Protein AF-A0A0W8IH86-F1 (afdb_monomer)

Solvent-accessible surface area (backbone atoms only — not comparable to full-atom values): 7912 Å² total; per-residue (Å²): 138,83,67,94,61,58,67,62,56,49,53,54,50,63,63,44,46,65,58,49,52,52,56,50,50,52,50,48,48,56,54,50,50,53,53,50,43,49,74,76,62,38,37,88,52,91,73,59,69,69,58,53,49,54,32,47,53,38,38,53,49,26,50,52,50,55,70,66,52,81,77,80,74,93,62,101,62,61,68,57,76,64,46,48,63,55,40,52,50,41,39,54,42,28,42,47,17,23,54,53,6,45,56,50,13,69,72,33,87,71,37,24,41,47,51,19,49,56,27,37,51,52,20,47,50,40,37,62,70,66,40,35,64,72,55,52,50,57,51,50,71,69,75,107

Structure (mmCIF, N/CA/C/O backbone):
data_AF-A0A0W8IH86-F1
#
_entry.id   AF-A0A0W8IH86-F1
#
loop_
_atom_site.group_PDB
_atom_site.id
_atom_site.type_symbol
_atom_site.label_atom_id
_atom_site.label_alt_id
_atom_site.label_comp_id
_atom_site.label_asym_id
_atom_site.label_entity_id
_atom_site.label_seq_id
_atom_site.pdbx_PDB_ins_code
_atom_site.Cartn_x
_atom_site.Cartn_y
_atom_site.Cartn_z
_atom_site.occupancy
_atom_site.B_iso_or_equiv
_atom_site.auth_seq_id
_atom_site.auth_comp_id
_atom_site.auth_asym_id
_atom_site.auth_atom_id
_atom_site.pdbx_PDB_model_num
ATOM 1 N N . MET A 1 1 ? 7.207 -21.503 -40.343 1.00 43.75 1 MET A N 1
ATOM 2 C CA . MET A 1 1 ? 7.304 -20.027 -40.353 1.00 43.75 1 MET A CA 1
ATOM 3 C C . MET A 1 1 ? 7.486 -19.564 -38.916 1.00 43.75 1 MET A C 1
ATOM 5 O O . MET A 1 1 ? 6.525 -19.562 -38.162 1.00 43.75 1 MET A O 1
ATOM 9 N N . SER A 1 2 ? 8.724 -19.297 -38.500 1.00 42.47 2 SER A N 1
ATOM 10 C CA . SER A 1 2 ? 9.052 -18.778 -37.168 1.00 42.47 2 SER A CA 1
ATOM 11 C C . SER A 1 2 ? 8.918 -17.258 -37.181 1.00 42.47 2 SER A C 1
ATOM 13 O O . SER A 1 2 ? 9.624 -16.592 -37.936 1.00 42.47 2 SER A O 1
ATOM 15 N N . PHE A 1 3 ? 8.000 -16.716 -36.382 1.00 52.31 3 PHE A N 1
ATOM 16 C CA . PHE A 1 3 ? 7.826 -15.274 -36.236 1.00 52.31 3 PHE A CA 1
ATOM 17 C C . PHE A 1 3 ? 9.015 -14.693 -35.449 1.00 52.31 3 PHE A C 1
ATOM 19 O O . PHE A 1 3 ? 9.178 -15.043 -34.279 1.00 52.31 3 PHE A O 1
ATOM 26 N N . PRO A 1 4 ? 9.831 -13.797 -36.033 1.00 53.28 4 PRO A N 1
ATOM 27 C CA . PRO A 1 4 ? 11.050 -13.272 -35.405 1.00 53.28 4 PRO A CA 1
ATOM 28 C C . PRO A 1 4 ? 10.815 -12.337 -34.196 1.00 53.28 4 PRO A C 1
ATOM 30 O O . PRO A 1 4 ? 11.765 -11.750 -33.695 1.00 53.28 4 PRO A O 1
ATOM 33 N N . GLY A 1 5 ? 9.575 -12.203 -33.704 1.00 52.94 5 GLY A N 1
ATOM 34 C CA . GLY A 1 5 ? 9.223 -11.385 -32.533 1.00 52.94 5 GLY A CA 1
ATOM 35 C C . GLY A 1 5 ? 8.916 -12.163 -31.244 1.00 52.94 5 GLY A C 1
ATOM 36 O O . GLY A 1 5 ? 8.883 -11.560 -30.178 1.00 52.94 5 GLY A O 1
ATOM 37 N N . ALA A 1 6 ? 8.712 -13.485 -31.304 1.00 54.41 6 ALA A N 1
ATOM 38 C CA . ALA A 1 6 ? 8.276 -14.260 -30.134 1.00 54.41 6 ALA A CA 1
ATOM 39 C C . ALA A 1 6 ? 9.369 -14.404 -29.054 1.00 54.41 6 ALA A C 1
ATOM 41 O O . ALA A 1 6 ? 9.075 -14.328 -27.865 1.00 54.41 6 ALA A O 1
ATOM 42 N N . SER A 1 7 ? 10.636 -14.535 -29.459 1.00 58.28 7 SER A N 1
ATOM 43 C CA . SER A 1 7 ? 11.756 -14.771 -28.536 1.00 58.28 7 SER A CA 1
ATOM 44 C C . SER A 1 7 ? 12.120 -13.550 -27.686 1.00 58.28 7 SER A C 1
ATOM 46 O O . SER A 1 7 ? 12.466 -13.695 -26.513 1.00 58.28 7 SER A O 1
ATOM 48 N N . ALA A 1 8 ? 12.018 -12.342 -28.250 1.00 58.72 8 ALA A N 1
ATOM 49 C CA . ALA A 1 8 ? 12.320 -11.107 -27.531 1.00 58.72 8 ALA A CA 1
ATOM 50 C C . ALA A 1 8 ? 11.249 -10.801 -26.473 1.00 58.72 8 ALA A C 1
ATOM 52 O O . ALA A 1 8 ? 11.588 -10.444 -25.345 1.00 58.72 8 ALA A O 1
ATOM 53 N N . ASP A 1 9 ? 9.967 -10.985 -26.800 1.00 56.81 9 ASP A N 1
ATOM 54 C CA . ASP A 1 9 ? 8.861 -10.773 -25.860 1.00 56.81 9 ASP A CA 1
ATOM 55 C C . ASP A 1 9 ? 8.864 -11.798 -24.711 1.00 56.81 9 ASP A C 1
ATOM 57 O O . ASP A 1 9 ? 8.544 -11.449 -23.570 1.00 56.81 9 ASP A O 1
ATOM 61 N N . GLU A 1 10 ? 9.265 -13.046 -24.977 1.00 60.00 10 GLU A N 1
ATOM 62 C CA . GLU A 1 10 ? 9.436 -14.081 -23.948 1.00 60.00 10 GLU A CA 1
ATOM 63 C C . GLU A 1 10 ? 10.607 -13.769 -23.006 1.00 60.00 10 GLU A C 1
ATOM 65 O O . GLU A 1 10 ? 10.414 -13.757 -21.788 1.00 60.00 10 GLU A O 1
ATOM 70 N N . GLN A 1 11 ? 11.776 -13.382 -23.534 1.00 60.91 11 GLN A N 1
ATOM 71 C CA . GLN A 1 11 ? 12.915 -12.964 -22.703 1.00 60.91 11 GLN A CA 1
ATOM 72 C C . GLN A 1 11 ? 12.599 -11.749 -21.818 1.00 60.91 11 GLN A C 1
ATOM 74 O O . GLN A 1 11 ? 13.016 -11.702 -20.658 1.00 60.91 11 GLN A O 1
ATOM 79 N N . HIS A 1 12 ? 11.833 -10.774 -22.320 1.00 62.88 12 HIS A N 1
ATOM 80 C CA . HIS A 1 12 ? 11.401 -9.627 -21.515 1.00 62.88 12 HIS A CA 1
ATOM 81 C C . HIS A 1 12 ? 10.428 -10.026 -20.397 1.00 62.88 12 HIS A C 1
ATOM 83 O O . HIS A 1 12 ? 10.496 -9.475 -19.297 1.00 62.88 12 HIS A O 1
ATOM 89 N N . ARG A 1 13 ? 9.521 -10.979 -20.645 1.00 63.62 13 ARG A N 1
ATOM 90 C CA . ARG A 1 13 ? 8.589 -11.475 -19.619 1.00 63.62 13 ARG A CA 1
ATOM 91 C C . ARG A 1 13 ? 9.306 -12.240 -18.517 1.00 63.62 13 ARG A C 1
ATOM 93 O O . ARG A 1 13 ? 9.027 -11.990 -17.343 1.0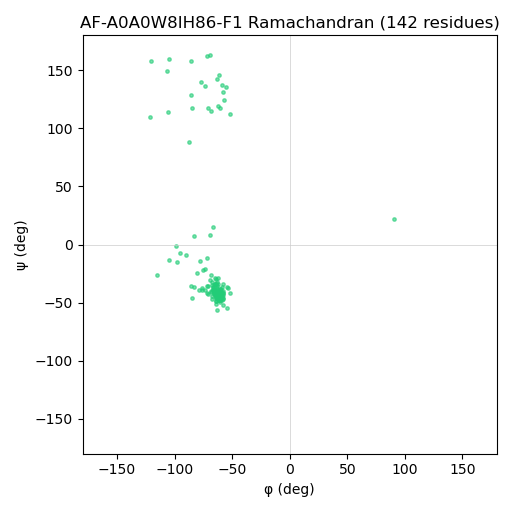0 63.62 13 ARG A O 1
ATOM 100 N N . ASP A 1 14 ? 10.242 -13.112 -18.877 1.00 66.56 14 ASP A N 1
ATOM 101 C CA . ASP A 1 14 ? 11.008 -13.880 -17.897 1.00 66.56 14 ASP A CA 1
ATOM 102 C C . ASP A 1 14 ? 11.902 -12.978 -17.036 1.00 66.56 14 ASP A C 1
ATOM 104 O O . ASP A 1 14 ? 11.985 -13.174 -15.822 1.00 66.56 14 ASP A O 1
ATOM 108 N N . ALA A 1 15 ? 12.456 -11.904 -17.609 1.00 68.31 15 ALA A N 1
ATOM 109 C CA . ALA A 1 15 ? 13.228 -10.907 -16.867 1.00 68.31 15 ALA A CA 1
ATOM 110 C C . ALA A 1 15 ? 12.396 -10.131 -15.818 1.00 68.31 15 ALA A C 1
ATOM 112 O O . ALA A 1 15 ? 12.919 -9.715 -14.786 1.00 68.31 15 ALA A O 1
ATOM 113 N N . LEU A 1 16 ? 11.093 -9.933 -16.039 1.00 71.25 16 LEU A N 1
ATOM 114 C CA . LEU A 1 16 ? 10.217 -9.152 -15.144 1.00 71.25 16 LEU A CA 1
ATOM 115 C C . LEU A 1 16 ? 9.460 -10.012 -14.124 1.00 71.25 16 LEU A C 1
ATOM 117 O O . LEU A 1 16 ? 8.792 -9.490 -13.222 1.00 71.25 16 LEU A O 1
ATOM 121 N N . ARG A 1 17 ? 9.556 -11.337 -14.247 1.00 76.44 17 ARG A N 1
ATOM 122 C CA . ARG A 1 17 ? 8.902 -12.296 -13.356 1.00 76.44 17 ARG A CA 1
ATOM 123 C C . ARG A 1 17 ? 9.333 -12.138 -11.889 1.00 76.44 17 ARG A C 1
ATOM 125 O O . ARG A 1 17 ? 8.436 -12.070 -11.047 1.00 76.44 17 ARG A O 1
ATOM 132 N N . PRO A 1 18 ? 10.631 -11.970 -11.557 1.00 79.69 18 PRO A N 1
ATOM 133 C CA . PRO A 1 18 ? 11.063 -11.753 -10.173 1.00 79.69 18 PRO A CA 1
ATOM 134 C C . PRO A 1 18 ? 10.459 -10.484 -9.559 1.00 79.69 18 PRO A C 1
ATOM 136 O O . PRO A 1 18 ? 9.973 -10.502 -8.434 1.00 79.69 18 PRO A O 1
ATOM 139 N N . LEU A 1 19 ? 10.404 -9.395 -10.329 1.00 77.38 19 LEU A N 1
ATOM 140 C CA . LEU A 1 19 ? 9.792 -8.129 -9.913 1.00 77.38 19 LEU A CA 1
ATOM 141 C C . LEU A 1 19 ? 8.294 -8.267 -9.636 1.00 77.38 19 LEU A C 1
ATOM 143 O O . LEU A 1 19 ? 7.784 -7.712 -8.666 1.00 77.38 19 LEU A O 1
ATOM 147 N N . THR A 1 20 ? 7.597 -9.043 -10.465 1.00 77.44 20 THR A N 1
ATOM 148 C CA . THR A 1 20 ? 6.177 -9.340 -10.250 1.00 77.44 20 THR A CA 1
ATOM 149 C C . THR A 1 20 ? 5.970 -10.098 -8.940 1.00 77.44 20 THR A C 1
ATOM 151 O O . THR A 1 20 ? 5.068 -9.756 -8.181 1.00 77.44 20 THR A O 1
ATOM 154 N N . ILE A 1 21 ? 6.824 -11.085 -8.645 1.00 83.69 21 ILE A N 1
ATOM 155 C CA . ILE A 1 21 ? 6.759 -11.859 -7.398 1.00 83.69 21 ILE A CA 1
ATOM 156 C C . ILE A 1 21 ? 6.957 -10.944 -6.185 1.00 83.69 21 ILE A C 1
ATOM 158 O O . ILE A 1 21 ? 6.191 -11.045 -5.233 1.00 83.69 21 ILE A O 1
ATOM 162 N N . VAL A 1 22 ? 7.916 -10.013 -6.238 1.00 83.81 22 VAL A N 1
ATOM 163 C CA . VAL A 1 22 ? 8.157 -9.047 -5.151 1.00 83.81 22 VAL A CA 1
ATOM 164 C C . VAL A 1 22 ? 6.926 -8.176 -4.891 1.00 83.81 22 VAL A C 1
ATOM 166 O O . VAL A 1 22 ? 6.474 -8.088 -3.754 1.00 83.81 22 VAL A O 1
ATOM 169 N N . VAL A 1 23 ? 6.336 -7.580 -5.932 1.00 81.94 23 VAL A N 1
ATOM 170 C CA . VAL A 1 23 ? 5.146 -6.718 -5.785 1.00 81.94 23 VAL A CA 1
ATOM 171 C C . VAL A 1 23 ? 3.940 -7.504 -5.255 1.00 81.94 23 VAL A C 1
ATOM 173 O O . VAL A 1 23 ? 3.172 -6.994 -4.441 1.00 81.94 23 VAL A O 1
ATOM 176 N N . VAL A 1 24 ? 3.775 -8.758 -5.684 1.00 83.94 24 VAL 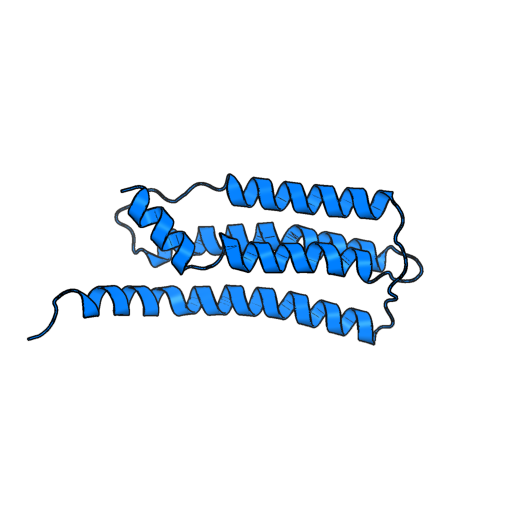A N 1
ATOM 177 C CA . VAL A 1 24 ? 2.714 -9.638 -5.173 1.00 83.94 24 VAL A CA 1
ATOM 178 C C . VAL A 1 24 ? 2.966 -10.021 -3.713 1.00 83.94 24 VAL A C 1
ATOM 180 O O . VAL A 1 24 ? 2.022 -10.031 -2.928 1.00 83.94 24 VAL A O 1
ATOM 183 N N . ALA A 1 25 ? 4.215 -10.289 -3.324 1.00 87.00 25 ALA A N 1
ATOM 184 C CA . ALA A 1 25 ? 4.574 -10.581 -1.937 1.00 87.00 25 ALA A CA 1
ATOM 185 C C . ALA A 1 25 ? 4.311 -9.380 -1.013 1.00 87.00 25 ALA A C 1
ATOM 187 O O . ALA A 1 25 ? 3.754 -9.554 0.067 1.00 87.00 25 ALA A O 1
ATOM 188 N N . MET A 1 26 ? 4.633 -8.169 -1.472 1.00 87.31 26 MET A N 1
ATOM 189 C CA . MET A 1 26 ? 4.330 -6.895 -0.806 1.00 87.31 26 MET A CA 1
ATOM 190 C C . MET A 1 26 ? 2.821 -6.717 -0.571 1.00 87.31 26 MET A C 1
ATOM 192 O O . MET A 1 26 ? 2.363 -6.576 0.564 1.00 87.31 26 MET A O 1
ATOM 196 N N . ALA A 1 27 ? 2.018 -6.881 -1.628 1.00 86.56 27 ALA A N 1
ATOM 197 C CA . ALA A 1 27 ? 0.560 -6.872 -1.523 1.00 86.56 27 ALA A CA 1
ATOM 198 C C . ALA A 1 27 ? 0.030 -7.946 -0.553 1.00 86.56 27 ALA A C 1
ATOM 200 O O . ALA A 1 27 ? -0.840 -7.667 0.272 1.00 86.56 27 ALA A O 1
ATOM 201 N N . GLY A 1 28 ? 0.574 -9.165 -0.617 1.00 88.25 28 GLY A N 1
ATOM 202 C CA . GLY A 1 28 ? 0.237 -10.251 0.303 1.00 88.25 28 GLY A CA 1
ATOM 203 C C . GLY A 1 28 ? 0.564 -9.917 1.761 1.00 88.25 28 GLY A C 1
ATOM 204 O O . GLY A 1 28 ? -0.234 -10.221 2.645 1.00 88.25 28 GLY A O 1
ATOM 205 N N . GLY A 1 29 ? 1.683 -9.232 2.011 1.00 89.75 29 GLY A N 1
ATOM 206 C CA . GLY A 1 29 ? 2.072 -8.746 3.335 1.00 89.75 29 GLY A CA 1
ATOM 207 C C . GLY A 1 29 ? 1.037 -7.798 3.943 1.00 89.75 29 GLY A C 1
ATOM 208 O O . GLY A 1 29 ? 0.661 -7.973 5.101 1.00 89.75 29 GLY A O 1
ATOM 209 N N . LEU A 1 30 ? 0.502 -6.859 3.154 1.00 91.06 30 LEU A N 1
ATOM 210 C CA . LEU A 1 30 ? -0.580 -5.970 3.601 1.00 91.06 30 LEU A CA 1
ATOM 211 C C . LEU A 1 30 ? -1.847 -6.754 3.977 1.00 91.06 30 LEU A C 1
ATOM 213 O O . LEU A 1 30 ? -2.455 -6.515 5.018 1.00 91.06 30 LEU A O 1
ATOM 217 N N . VAL A 1 31 ? -2.236 -7.744 3.172 1.00 92.25 31 VAL A N 1
ATOM 218 C CA . VAL A 1 31 ? -3.404 -8.577 3.502 1.00 92.25 31 VAL A CA 1
ATOM 219 C C . VAL A 1 31 ? -3.165 -9.372 4.788 1.00 92.25 31 VAL A C 1
ATOM 221 O O . VAL A 1 31 ? -4.038 -9.412 5.654 1.00 92.25 31 VAL A O 1
ATOM 224 N N . MET A 1 32 ? -1.977 -9.959 4.956 1.00 95.12 32 MET A N 1
ATOM 225 C CA . MET A 1 32 ? -1.631 -10.707 6.168 1.00 95.12 32 MET A CA 1
ATOM 226 C C . MET A 1 32 ? -1.634 -9.820 7.415 1.00 95.12 32 MET A C 1
ATOM 228 O O . MET A 1 32 ? -2.133 -10.247 8.452 1.00 95.12 32 MET A O 1
ATOM 232 N N . LEU A 1 33 ? -1.159 -8.576 7.323 1.00 92.38 33 LEU A N 1
ATOM 233 C CA . LEU A 1 33 ? -1.254 -7.611 8.422 1.00 92.38 33 LEU A CA 1
ATOM 234 C C . LEU A 1 33 ? -2.712 -7.316 8.797 1.00 92.38 33 LEU A C 1
ATOM 236 O O . LEU A 1 33 ? -3.033 -7.306 9.984 1.00 92.38 33 LEU A O 1
ATOM 240 N N . ALA A 1 34 ? -3.609 -7.155 7.818 1.00 89.75 34 ALA A N 1
ATOM 241 C CA . ALA A 1 34 ? -5.041 -6.992 8.083 1.00 89.75 34 ALA A CA 1
ATOM 242 C C . ALA A 1 34 ? -5.609 -8.180 8.877 1.00 89.75 34 ALA A C 1
ATOM 244 O O . ALA A 1 34 ? -6.315 -7.988 9.866 1.00 89.75 34 ALA A O 1
ATOM 245 N N . VAL A 1 35 ? -5.267 -9.406 8.462 1.00 93.81 35 VAL A N 1
ATOM 246 C CA . VAL A 1 35 ? -5.687 -10.640 9.143 1.00 93.81 35 VAL A CA 1
ATOM 247 C C . VAL A 1 35 ? -5.153 -10.673 10.573 1.00 93.81 35 VAL A C 1
ATOM 249 O O . VAL A 1 35 ? -5.916 -10.937 11.499 1.00 93.81 35 VAL A O 1
ATOM 252 N N . VAL A 1 36 ? -3.872 -10.356 10.773 1.00 94.12 36 VAL A N 1
ATOM 253 C CA . VAL A 1 36 ? -3.263 -10.305 12.109 1.00 94.12 36 VAL A CA 1
ATOM 254 C C . VAL A 1 36 ? -3.994 -9.305 13.000 1.00 94.12 36 VAL A C 1
ATOM 256 O O . VAL A 1 36 ? -4.361 -9.676 14.110 1.00 94.12 36 VAL A O 1
ATOM 259 N N . LEU A 1 37 ? -4.270 -8.087 12.516 1.00 91.62 37 LEU A N 1
ATOM 260 C CA . LEU A 1 37 ? -5.000 -7.065 13.275 1.00 91.62 37 LEU A CA 1
ATOM 261 C C . LEU A 1 37 ? -6.388 -7.549 13.717 1.00 91.62 37 LEU A C 1
ATOM 263 O O . LEU A 1 37 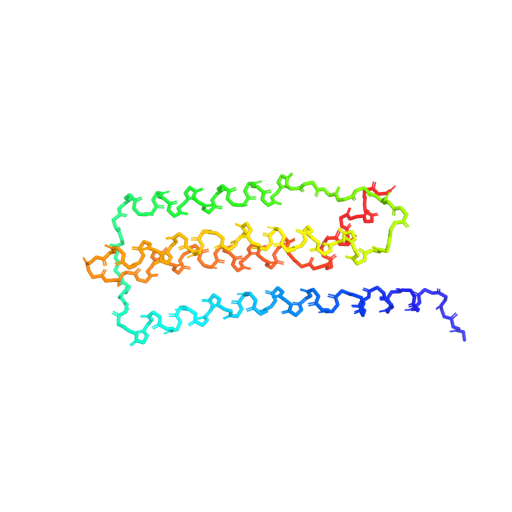? -6.776 -7.331 14.864 1.00 91.62 37 LEU A O 1
ATOM 267 N N . VAL A 1 38 ? -7.119 -8.241 12.839 1.00 92.38 38 VAL A N 1
ATOM 268 C CA . VAL A 1 38 ? -8.415 -8.847 13.182 1.00 92.38 38 VAL A CA 1
ATOM 269 C C . VAL A 1 38 ? -8.253 -9.893 14.288 1.00 92.38 38 VAL A C 1
ATOM 271 O O . VAL A 1 38 ? -9.010 -9.876 15.258 1.00 92.38 38 VAL A O 1
ATOM 274 N N . LEU A 1 39 ? -7.252 -10.773 14.184 1.00 94.12 39 LEU A N 1
ATOM 275 C CA . LEU A 1 39 ? -7.008 -11.837 15.165 1.00 94.12 39 LEU A CA 1
ATOM 276 C C . LEU A 1 39 ? -6.639 -11.302 16.555 1.00 94.12 39 LEU A C 1
ATOM 278 O O . LEU A 1 39 ? -7.034 -11.897 17.554 1.00 94.12 39 LEU A O 1
ATOM 282 N N . ILE A 1 40 ? -5.928 -10.175 16.636 1.00 92.88 40 ILE A N 1
ATOM 283 C CA . ILE A 1 40 ? -5.594 -9.523 17.915 1.00 92.88 40 ILE A CA 1
ATOM 284 C C . ILE A 1 40 ? -6.723 -8.619 18.447 1.00 92.88 40 ILE A C 1
ATOM 286 O O . ILE A 1 40 ? -6.539 -7.920 19.442 1.00 92.88 40 ILE A O 1
ATOM 290 N N . GLY A 1 41 ? -7.899 -8.639 17.810 1.00 90.56 41 GLY A N 1
ATOM 291 C CA . GLY A 1 41 ? -9.109 -7.985 18.306 1.00 90.56 41 GLY A CA 1
ATOM 292 C C . GLY A 1 41 ? -9.308 -6.540 17.849 1.00 90.56 41 GLY A C 1
ATOM 293 O O . GLY A 1 41 ? -10.047 -5.807 18.510 1.00 90.56 41 GLY A O 1
ATOM 294 N N . ALA A 1 42 ? -8.6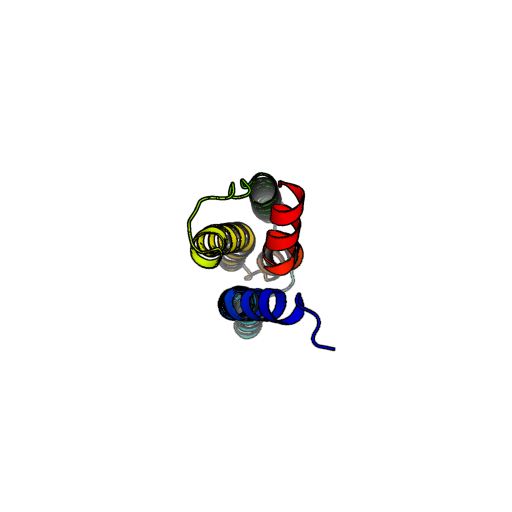83 -6.111 16.745 1.00 90.50 42 ALA A N 1
ATOM 295 C CA . ALA A 1 42 ? -8.983 -4.810 16.149 1.00 90.50 42 ALA A CA 1
ATOM 296 C C . ALA A 1 42 ? -10.468 -4.716 15.771 1.00 90.50 42 ALA A C 1
ATOM 298 O O . ALA A 1 42 ? -11.048 -5.650 15.212 1.00 90.50 42 ALA A O 1
ATOM 299 N N . ARG A 1 43 ? -11.081 -3.566 16.054 1.00 90.81 43 ARG A N 1
ATOM 300 C CA . ARG A 1 43 ? -12.509 -3.326 15.819 1.00 90.81 43 ARG A CA 1
ATOM 301 C C . ARG A 1 43 ? -12.724 -2.409 14.625 1.00 90.81 43 ARG A C 1
ATOM 303 O O . ARG A 1 43 ? -11.907 -1.537 14.337 1.00 90.81 43 ARG A O 1
ATOM 310 N N . LEU A 1 44 ? -13.842 -2.608 13.933 1.00 88.12 44 LEU A N 1
ATOM 311 C CA . LEU A 1 44 ? -14.333 -1.691 12.907 1.00 88.12 44 LEU A CA 1
ATOM 312 C C . LEU A 1 44 ? -15.205 -0.638 13.595 1.00 88.12 44 LEU A C 1
ATOM 314 O O . LEU A 1 44 ? -16.410 -0.818 13.742 1.00 88.12 44 LEU A O 1
ATOM 318 N N . GLU A 1 45 ? -14.578 0.440 14.048 1.00 89.38 45 GLU A N 1
ATOM 319 C CA . GLU A 1 45 ? -15.263 1.578 14.665 1.00 89.38 45 GLU A CA 1
ATOM 320 C C . GLU A 1 45 ? -14.983 2.842 13.862 1.00 89.38 45 GLU A C 1
ATOM 322 O O . GLU A 1 45 ? -13.992 2.912 13.139 1.00 89.38 45 GLU A O 1
ATOM 327 N N . THR A 1 46 ? -15.825 3.866 13.966 1.00 88.06 46 THR A N 1
ATOM 328 C CA . THR A 1 46 ? -15.562 5.127 13.268 1.00 88.06 46 THR A CA 1
ATOM 329 C C . THR A 1 46 ? -14.347 5.810 13.902 1.00 88.06 46 THR A C 1
ATOM 331 O O . THR A 1 46 ? -14.410 6.180 15.075 1.00 88.06 46 THR A O 1
ATOM 334 N N . PRO A 1 47 ? -13.231 5.973 13.173 1.00 88.94 47 PRO A N 1
ATOM 335 C CA . PRO A 1 47 ? -12.046 6.605 13.729 1.00 88.94 47 PRO A CA 1
ATOM 336 C C . PRO A 1 47 ? -12.234 8.107 13.914 1.00 88.94 47 PRO A C 1
ATOM 338 O O . PRO A 1 47 ? -13.099 8.736 13.299 1.00 88.94 47 PRO A O 1
ATOM 341 N N . ALA A 1 48 ? -11.375 8.699 14.741 1.00 92.00 48 ALA A N 1
ATOM 342 C CA . ALA A 1 48 ? -11.378 10.138 14.947 1.00 92.00 48 ALA A CA 1
ATOM 343 C C . ALA A 1 48 ? -11.030 10.873 13.643 1.00 92.00 48 ALA A C 1
ATOM 345 O O . ALA A 1 48 ? -10.146 10.458 12.890 1.00 92.00 48 ALA A O 1
ATOM 346 N N . THR A 1 49 ? -11.674 12.017 13.401 1.00 91.94 49 THR A N 1
ATOM 347 C CA . THR A 1 49 ? -11.519 12.787 12.155 1.00 91.94 49 THR A CA 1
ATOM 348 C C . THR A 1 49 ? -10.060 13.123 11.838 1.00 91.94 49 THR A C 1
ATOM 350 O O . THR A 1 49 ? -9.650 13.063 10.683 1.00 91.94 49 THR A O 1
ATOM 353 N N . TRP A 1 50 ? -9.241 13.419 12.852 1.00 93.00 50 TRP A N 1
ATOM 354 C CA . TRP A 1 50 ? -7.822 13.724 12.651 1.00 93.00 50 TRP A CA 1
ATOM 355 C C . TRP A 1 50 ? -7.024 12.524 12.112 1.00 93.00 50 TRP A C 1
ATOM 357 O O . TRP A 1 50 ? -6.127 12.716 11.296 1.00 93.00 50 TRP A O 1
ATOM 367 N N . GLN A 1 51 ? -7.372 11.290 12.494 1.00 92.38 51 GLN A N 1
ATOM 368 C CA . GLN A 1 51 ? -6.716 10.078 11.991 1.00 92.38 51 GLN A CA 1
ATOM 369 C C . GLN A 1 51 ? -7.033 9.868 10.512 1.00 92.38 51 GLN A C 1
ATOM 371 O O . GLN A 1 51 ? -6.144 9.543 9.728 1.00 92.38 51 GLN A O 1
ATOM 376 N N . LEU A 1 52 ? -8.288 10.120 10.121 1.00 89.50 52 LEU A N 1
ATOM 377 C CA . LEU A 1 52 ? -8.715 10.087 8.722 1.00 89.50 52 LEU A CA 1
ATOM 378 C C . LEU A 1 52 ? -8.007 11.154 7.886 1.00 89.50 52 LEU A C 1
ATOM 380 O O . LEU A 1 52 ? -7.625 10.873 6.754 1.00 89.50 52 LEU A O 1
ATOM 384 N N . LEU A 1 53 ? -7.786 12.353 8.436 1.00 93.50 53 LEU A N 1
ATOM 385 C CA . LEU A 1 53 ? -7.028 13.406 7.756 1.00 93.50 53 LEU A CA 1
ATOM 386 C C . LEU A 1 53 ? -5.570 12.998 7.528 1.00 93.50 53 LEU A C 1
ATOM 388 O O . LEU A 1 53 ? -5.071 13.145 6.415 1.00 93.50 53 LEU A O 1
ATOM 392 N N . VAL A 1 54 ? -4.899 12.442 8.541 1.00 93.50 54 VAL A N 1
ATOM 393 C CA . VAL A 1 54 ? -3.511 11.966 8.411 1.00 93.50 54 VAL A CA 1
ATOM 394 C C . VAL A 1 54 ? -3.420 10.832 7.388 1.00 93.50 54 VAL A C 1
ATOM 396 O O . VAL A 1 54 ? -2.593 10.886 6.478 1.00 93.50 54 VAL A O 1
ATOM 399 N N . ALA A 1 55 ? -4.305 9.838 7.488 1.00 91.56 55 ALA A N 1
ATOM 400 C CA . ALA A 1 55 ? -4.379 8.722 6.551 1.00 91.56 55 ALA A CA 1
ATOM 401 C C . ALA A 1 55 ? -4.684 9.191 5.115 1.00 91.56 55 ALA A C 1
ATOM 403 O O . ALA A 1 55 ? -4.057 8.734 4.156 1.00 91.56 55 ALA A O 1
ATOM 404 N N . GLY A 1 56 ? -5.607 10.143 4.958 1.00 89.81 56 GLY A N 1
ATOM 405 C CA . GLY A 1 56 ? -5.973 10.739 3.677 1.00 89.81 56 GLY A CA 1
ATOM 406 C C . GLY A 1 56 ? -4.819 11.514 3.042 1.00 89.81 56 GLY A C 1
ATOM 407 O O . GLY A 1 56 ? -4.493 11.274 1.881 1.00 89.81 56 GLY A O 1
ATOM 408 N N . LEU A 1 57 ? -4.146 12.382 3.805 1.00 93.62 57 LEU A N 1
ATOM 409 C CA . LEU A 1 57 ? -2.980 13.137 3.334 1.00 93.62 57 LEU A CA 1
ATOM 410 C C . LEU A 1 57 ? -1.826 12.214 2.938 1.00 93.62 57 LEU A C 1
ATOM 412 O O . LEU A 1 57 ? -1.231 12.411 1.879 1.00 93.62 57 LEU A O 1
ATOM 416 N N . ALA A 1 58 ? -1.546 11.179 3.736 1.00 92.38 58 ALA A N 1
ATOM 417 C CA . ALA A 1 58 ? -0.536 10.180 3.401 1.00 92.38 58 ALA A CA 1
ATOM 418 C C . ALA A 1 58 ? -0.883 9.454 2.092 1.00 92.38 58 ALA A C 1
ATOM 420 O O . ALA A 1 58 ? -0.026 9.303 1.224 1.00 92.38 58 ALA A O 1
ATOM 421 N N . THR A 1 59 ? -2.150 9.065 1.915 1.00 91.38 59 THR A N 1
ATOM 422 C CA . THR A 1 59 ? -2.630 8.369 0.712 1.00 91.38 59 THR A CA 1
ATOM 423 C C . THR A 1 59 ? -2.516 9.243 -0.535 1.00 91.38 59 THR A C 1
ATOM 425 O O . THR A 1 59 ? -1.924 8.823 -1.530 1.00 91.38 59 THR A O 1
ATOM 428 N N . VAL A 1 60 ? -3.032 10.475 -0.481 1.00 92.44 60 VAL A N 1
ATOM 429 C CA . VAL A 1 60 ? -2.967 11.429 -1.599 1.00 92.44 60 VAL A CA 1
ATOM 430 C C . VAL A 1 60 ? -1.517 11.782 -1.925 1.00 92.44 60 VAL A C 1
ATOM 432 O O . VAL A 1 60 ? -1.142 11.789 -3.096 1.00 92.44 60 VAL A O 1
ATOM 435 N N . GLY A 1 61 ? -0.685 12.015 -0.906 1.00 91.44 61 GLY A N 1
ATOM 436 C CA . GLY A 1 61 ? 0.739 12.296 -1.077 1.00 91.44 61 GLY A CA 1
ATOM 437 C C . GLY A 1 61 ? 1.480 11.145 -1.755 1.00 91.44 61 GLY A C 1
ATOM 438 O O . GLY A 1 61 ? 2.179 11.361 -2.743 1.00 91.44 61 GLY A O 1
ATOM 439 N N . ALA A 1 62 ? 1.272 9.910 -1.291 1.00 90.25 62 ALA A N 1
ATOM 440 C CA . ALA A 1 62 ? 1.873 8.719 -1.886 1.00 90.25 62 ALA A CA 1
ATOM 441 C C . ALA A 1 62 ? 1.457 8.524 -3.350 1.00 90.25 62 ALA A C 1
ATOM 443 O O . ALA A 1 62 ? 2.303 8.260 -4.204 1.00 90.25 62 ALA A O 1
ATOM 444 N N . TRP A 1 63 ? 0.171 8.701 -3.664 1.00 88.88 63 TRP A N 1
ATOM 445 C CA . TRP A 1 63 ? -0.329 8.612 -5.037 1.00 88.88 63 TRP A CA 1
ATOM 446 C C . TRP A 1 63 ? 0.221 9.728 -5.929 1.00 88.88 63 TRP A C 1
ATOM 448 O O . TRP A 1 63 ? 0.643 9.458 -7.053 1.00 88.88 63 TRP A O 1
ATOM 458 N N . GLY A 1 64 ? 0.277 10.963 -5.428 1.00 88.31 64 GLY A N 1
ATOM 459 C CA . GLY A 1 64 ? 0.879 12.092 -6.135 1.00 88.31 64 GLY A CA 1
ATOM 460 C C . GLY A 1 64 ? 2.351 11.844 -6.465 1.00 88.31 64 GLY A C 1
ATOM 461 O O . GLY A 1 64 ? 2.768 12.026 -7.608 1.00 88.31 64 GLY A O 1
ATOM 462 N N . LEU A 1 65 ? 3.123 11.336 -5.500 1.00 87.25 65 LEU A N 1
ATOM 463 C CA . LEU A 1 65 ? 4.526 10.966 -5.703 1.00 87.25 65 LEU A CA 1
ATOM 464 C C . LEU A 1 65 ? 4.681 9.791 -6.676 1.00 87.25 65 LEU A C 1
ATOM 466 O O . LEU A 1 65 ? 5.548 9.831 -7.547 1.00 87.25 65 LEU A O 1
ATOM 470 N N . ALA A 1 66 ? 3.826 8.770 -6.587 1.00 85.25 66 ALA A N 1
ATOM 471 C CA . ALA A 1 66 ? 3.845 7.638 -7.512 1.00 85.25 66 ALA A CA 1
ATOM 472 C C . ALA A 1 66 ? 3.534 8.060 -8.961 1.00 85.25 66 ALA A C 1
ATOM 474 O O . ALA A 1 66 ? 4.126 7.522 -9.900 1.00 85.25 66 ALA A O 1
ATOM 475 N N . LEU A 1 67 ? 2.642 9.041 -9.144 1.00 83.75 67 LEU A N 1
ATOM 476 C CA . LEU A 1 67 ? 2.311 9.633 -10.442 1.00 83.75 67 LEU A CA 1
ATOM 477 C C . LEU A 1 67 ? 3.436 10.518 -10.991 1.00 83.75 67 LEU A C 1
ATOM 479 O O . LEU A 1 67 ? 3.729 10.446 -12.185 1.00 83.75 67 LEU A O 1
ATOM 483 N N . ALA A 1 68 ? 4.066 11.326 -10.135 1.00 83.38 68 ALA A N 1
ATOM 484 C CA . ALA A 1 68 ? 5.157 12.227 -10.505 1.00 83.38 68 ALA A CA 1
ATOM 485 C C . ALA A 1 68 ? 6.513 11.515 -10.670 1.00 83.38 68 ALA A C 1
ATOM 487 O O . ALA A 1 68 ? 7.450 12.094 -11.220 1.00 83.38 68 ALA A O 1
ATOM 488 N N . ALA A 1 69 ? 6.635 10.266 -10.204 1.00 78.69 69 ALA A N 1
ATOM 489 C CA . ALA A 1 69 ? 7.879 9.510 -10.249 1.00 78.69 69 ALA A CA 1
ATOM 490 C C . ALA A 1 69 ? 8.411 9.386 -11.694 1.00 78.69 69 ALA A C 1
ATOM 492 O O . ALA A 1 69 ? 7.697 8.860 -12.561 1.00 78.69 69 ALA A O 1
ATOM 493 N N . PRO A 1 70 ? 9.665 9.801 -11.961 1.00 67.31 70 PRO A N 1
ATOM 494 C CA . PRO A 1 70 ? 10.211 9.880 -13.312 1.00 67.31 70 PRO A CA 1
ATOM 495 C C . PRO A 1 70 ? 10.256 8.511 -14.003 1.00 67.31 70 PRO A C 1
ATOM 497 O O . PRO A 1 70 ? 10.470 7.476 -13.369 1.00 67.31 70 PRO A O 1
ATOM 500 N N . VAL A 1 71 ? 10.041 8.509 -15.321 1.00 65.94 71 VAL A N 1
ATOM 501 C CA . VAL A 1 71 ? 10.201 7.321 -16.173 1.00 65.94 71 VAL A CA 1
ATOM 502 C C . VAL A 1 71 ? 11.677 7.229 -16.582 1.00 65.94 71 VAL A C 1
ATOM 504 O O . VAL A 1 71 ? 12.214 8.237 -17.051 1.00 65.94 71 VAL A O 1
ATOM 507 N N . PRO A 1 72 ? 12.353 6.076 -16.402 1.00 64.75 72 PRO A N 1
ATOM 508 C CA . PRO A 1 72 ? 13.749 5.941 -16.798 1.00 64.75 72 PRO A CA 1
ATOM 509 C C . PRO A 1 72 ? 13.913 6.234 -18.294 1.00 64.75 72 PRO A C 1
ATOM 511 O O . PRO A 1 72 ? 13.156 5.736 -19.125 1.00 64.75 72 PRO A O 1
ATOM 514 N N . ARG A 1 73 ? 14.890 7.075 -18.642 1.00 64.69 73 ARG A N 1
ATOM 515 C CA . ARG A 1 73 ? 15.297 7.279 -20.038 1.00 64.69 73 ARG A CA 1
ATOM 516 C C . ARG A 1 73 ? 16.148 6.087 -20.453 1.00 64.69 73 ARG A C 1
ATOM 518 O O . ARG A 1 73 ? 16.962 5.642 -19.646 1.00 64.69 73 ARG A O 1
ATOM 525 N N . GLN A 1 74 ? 15.962 5.594 -21.678 1.00 61.88 74 GLN A N 1
ATOM 526 C CA . GLN A 1 74 ? 16.742 4.470 -22.198 1.00 61.88 74 GLN A CA 1
ATOM 527 C C . GLN A 1 74 ? 18.238 4.756 -22.024 1.00 61.88 74 GLN A C 1
ATOM 529 O O . GLN A 1 74 ? 18.788 5.665 -22.644 1.00 61.88 74 GLN A O 1
ATOM 534 N N . SER A 1 75 ? 18.885 3.996 -21.147 1.00 63.62 75 SER A N 1
ATOM 535 C CA . SER A 1 75 ? 20.339 3.938 -21.038 1.00 63.62 75 SER A CA 1
ATOM 536 C C . SER A 1 75 ? 20.821 2.624 -21.656 1.00 63.62 75 SER A C 1
ATOM 538 O O . SER A 1 75 ? 20.050 1.676 -21.784 1.00 63.62 75 SER A O 1
ATOM 540 N N . GLY A 1 76 ? 22.094 2.525 -22.043 1.00 70.69 76 GLY A N 1
ATOM 541 C CA . GLY A 1 76 ? 22.672 1.279 -22.579 1.00 70.69 76 GLY A CA 1
ATOM 542 C C . GLY A 1 76 ? 22.779 0.127 -21.562 1.00 70.69 76 GLY A C 1
ATOM 543 O O . GLY A 1 76 ? 23.527 -0.817 -21.788 1.00 70.69 76 GLY A O 1
ATOM 544 N N . MET A 1 77 ? 22.092 0.215 -20.419 1.00 72.62 77 MET A N 1
ATOM 545 C CA . MET A 1 77 ? 22.089 -0.794 -19.359 1.00 72.62 77 MET A CA 1
ATOM 546 C C . MET A 1 77 ? 21.041 -1.890 -19.619 1.00 72.62 77 MET A C 1
ATOM 548 O O . MET A 1 77 ? 20.041 -1.635 -20.290 1.00 72.62 77 MET A O 1
ATOM 552 N N . PRO A 1 78 ? 21.185 -3.090 -19.026 1.00 73.19 78 PRO A N 1
ATOM 553 C CA . PRO A 1 78 ? 20.153 -4.123 -19.077 1.00 73.19 78 PRO A CA 1
ATOM 554 C C . PRO A 1 78 ? 18.805 -3.604 -18.550 1.00 73.19 78 PRO A C 1
ATOM 556 O O . PRO A 1 78 ? 18.751 -2.972 -17.494 1.00 73.19 78 PRO A O 1
ATOM 559 N N . LEU A 1 79 ? 17.708 -3.904 -19.254 1.00 69.00 79 LEU A N 1
ATOM 560 C CA . LEU A 1 79 ? 16.359 -3.403 -18.944 1.00 69.00 79 LEU A CA 1
ATOM 561 C C . LEU A 1 79 ? 15.932 -3.682 -17.491 1.00 69.00 79 LEU A C 1
ATOM 563 O O . LEU A 1 79 ? 15.332 -2.830 -16.841 1.00 69.00 79 LEU A O 1
ATOM 567 N N . LEU A 1 80 ? 16.302 -4.841 -16.946 1.00 68.19 80 LEU A N 1
ATOM 568 C CA . LEU A 1 80 ? 16.005 -5.213 -15.562 1.00 68.19 80 LEU A CA 1
ATOM 569 C C . LEU A 1 80 ? 16.678 -4.263 -14.555 1.00 68.19 80 LEU A C 1
ATOM 571 O O . LEU A 1 80 ? 16.009 -3.774 -13.646 1.00 68.19 80 LEU A O 1
ATOM 575 N N . ALA A 1 81 ? 17.954 -3.926 -14.765 1.00 72.06 81 ALA A N 1
ATOM 576 C CA . ALA A 1 81 ? 18.706 -3.011 -13.903 1.00 72.06 81 ALA A CA 1
ATOM 577 C C . ALA A 1 81 ? 18.139 -1.579 -13.930 1.00 72.06 81 ALA A C 1
ATOM 579 O O . ALA A 1 81 ? 18.221 -0.862 -12.935 1.00 72.06 81 ALA A O 1
ATOM 580 N N . GLN A 1 82 ? 17.517 -1.178 -15.043 1.00 73.44 82 GLN A N 1
ATOM 581 C CA . GLN A 1 82 ? 16.838 0.114 -15.153 1.00 73.44 82 GLN A CA 1
ATOM 582 C C . GLN A 1 82 ? 15.460 0.111 -14.491 1.00 73.44 82 GLN A C 1
ATOM 584 O O . GLN A 1 82 ? 15.077 1.104 -13.890 1.00 73.44 82 GLN A O 1
ATOM 589 N N . VAL A 1 83 ? 14.691 -0.974 -14.607 1.00 71.75 83 VAL A N 1
ATOM 590 C CA . VAL A 1 83 ? 13.280 -1.018 -14.180 1.00 71.75 83 VAL A CA 1
ATOM 591 C C . VAL A 1 83 ? 13.135 -1.364 -12.697 1.00 71.75 83 VAL A C 1
ATOM 593 O O . VAL A 1 83 ? 12.262 -0.819 -12.019 1.00 71.75 83 VAL A O 1
ATOM 596 N N . GLN A 1 84 ? 13.998 -2.238 -12.176 1.00 79.12 84 GLN A N 1
ATOM 597 C CA . GLN A 1 84 ? 13.919 -2.750 -10.810 1.00 79.12 84 GLN A CA 1
ATOM 598 C C . GLN A 1 84 ? 13.871 -1.661 -9.722 1.00 79.12 84 GLN A C 1
ATOM 600 O O . GLN A 1 84 ? 12.915 -1.676 -8.942 1.00 79.12 84 GLN A O 1
ATOM 605 N N . PRO A 1 85 ? 14.813 -0.697 -9.648 1.00 79.31 85 PRO A N 1
ATOM 606 C CA . PRO A 1 85 ? 14.814 0.291 -8.568 1.00 79.31 85 PRO A CA 1
ATOM 607 C C . PRO A 1 85 ? 13.572 1.190 -8.592 1.00 79.31 85 PRO A C 1
ATOM 609 O O . PRO A 1 85 ? 13.054 1.543 -7.538 1.00 79.31 85 PRO A O 1
ATOM 612 N N . PHE A 1 86 ? 13.034 1.510 -9.773 1.00 80.56 86 PHE A N 1
ATOM 613 C CA . PHE A 1 86 ? 11.839 2.351 -9.893 1.00 80.56 86 PHE A CA 1
ATOM 614 C C . PHE A 1 86 ? 10.563 1.617 -9.491 1.00 80.56 86 PHE A C 1
ATOM 616 O O . PHE A 1 86 ? 9.697 2.212 -8.851 1.00 80.56 86 PHE A O 1
ATOM 623 N N . VAL A 1 87 ? 10.433 0.337 -9.851 1.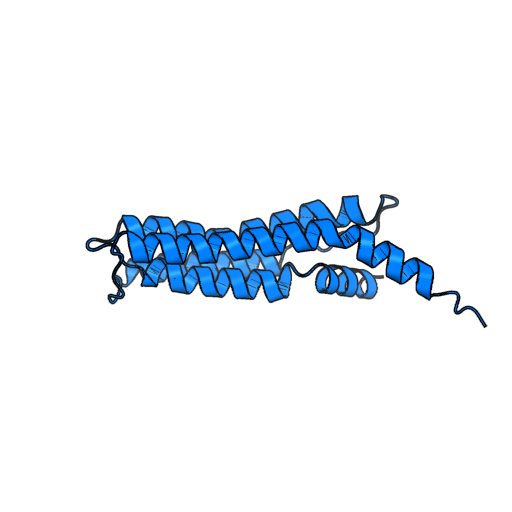00 79.44 87 VAL A N 1
ATOM 624 C CA . VAL A 1 87 ? 9.290 -0.481 -9.421 1.00 79.44 87 VAL A CA 1
ATOM 625 C C . VAL A 1 87 ? 9.304 -0.641 -7.904 1.00 79.44 87 VAL A C 1
ATOM 627 O O . VAL A 1 87 ? 8.273 -0.421 -7.275 1.00 79.44 87 VAL A O 1
ATOM 630 N N . VAL A 1 88 ? 10.466 -0.943 -7.314 1.00 82.81 88 VAL A N 1
ATOM 631 C CA . VAL A 1 88 ? 10.612 -1.082 -5.856 1.00 82.81 88 VAL A CA 1
ATOM 632 C C . VAL A 1 88 ? 10.344 0.246 -5.146 1.00 82.81 88 VAL A C 1
ATOM 634 O O . VAL A 1 88 ? 9.581 0.272 -4.185 1.00 82.81 88 VAL A O 1
ATOM 637 N N . LEU A 1 89 ? 10.888 1.363 -5.643 1.00 84.38 89 LEU A N 1
ATOM 638 C CA . LEU A 1 89 ? 10.642 2.689 -5.072 1.00 84.38 89 LEU A CA 1
ATOM 639 C C . LEU A 1 89 ? 9.156 3.062 -5.114 1.00 84.38 89 LEU A C 1
ATOM 641 O O . LEU A 1 89 ? 8.607 3.527 -4.118 1.00 84.38 89 LEU A O 1
ATOM 645 N N . ARG A 1 90 ? 8.485 2.848 -6.253 1.00 84.75 90 ARG A N 1
ATOM 646 C CA . ARG A 1 90 ? 7.046 3.117 -6.377 1.00 84.75 90 ARG A CA 1
ATOM 647 C C . ARG A 1 90 ? 6.228 2.220 -5.464 1.00 84.75 90 ARG A C 1
ATOM 649 O O . ARG A 1 90 ? 5.291 2.709 -4.844 1.00 84.75 90 ARG A O 1
ATOM 656 N N . ALA A 1 91 ? 6.580 0.940 -5.368 1.00 84.38 91 ALA A N 1
ATOM 657 C CA . ALA A 1 91 ? 5.909 0.020 -4.464 1.00 84.38 91 ALA A CA 1
ATOM 658 C C . ALA A 1 91 ? 6.047 0.476 -3.004 1.00 84.38 91 ALA A C 1
ATOM 660 O O . ALA A 1 91 ? 5.039 0.610 -2.319 1.00 84.38 91 ALA A O 1
ATOM 661 N N . ALA A 1 92 ? 7.257 0.835 -2.570 1.00 86.75 92 ALA A N 1
ATOM 662 C CA . ALA A 1 92 ? 7.511 1.337 -1.221 1.00 86.75 92 ALA A CA 1
ATOM 663 C C . ALA A 1 92 ? 6.749 2.641 -0.915 1.00 86.75 92 ALA A C 1
ATOM 665 O O . ALA A 1 92 ? 6.140 2.770 0.146 1.00 86.75 92 ALA A O 1
ATOM 666 N N . LEU A 1 93 ? 6.723 3.595 -1.855 1.00 89.19 93 LEU A N 1
ATOM 667 C CA . LEU A 1 93 ? 5.937 4.828 -1.713 1.00 89.19 93 LEU A CA 1
ATOM 668 C C . LEU A 1 93 ? 4.446 4.530 -1.545 1.00 89.19 93 LEU A C 1
ATOM 670 O O . LEU A 1 93 ? 3.777 5.162 -0.732 1.00 89.19 93 LEU A O 1
ATOM 674 N N . LEU A 1 94 ? 3.931 3.563 -2.303 1.00 89.50 94 LEU A N 1
ATOM 675 C CA . LEU A 1 94 ? 2.526 3.182 -2.266 1.00 89.50 94 LEU A CA 1
ATOM 676 C C . LEU A 1 94 ? 2.160 2.371 -1.024 1.00 89.50 94 LEU A C 1
ATOM 678 O O . LEU A 1 94 ? 0.992 2.388 -0.660 1.00 89.50 94 LEU A O 1
ATOM 682 N N . GLU A 1 95 ? 3.105 1.720 -0.346 1.00 89.94 95 GLU A N 1
ATOM 683 C CA . GLU A 1 95 ? 2.877 1.057 0.947 1.00 89.94 95 GLU A CA 1
ATOM 684 C C . GLU A 1 95 ? 2.887 2.015 2.144 1.00 89.94 95 GLU A C 1
ATOM 686 O O . GLU A 1 95 ? 2.261 1.725 3.165 1.00 89.94 95 GLU A O 1
ATOM 691 N N . ALA A 1 96 ? 3.553 3.170 2.034 1.00 90.81 96 ALA A N 1
ATOM 692 C CA . ALA A 1 96 ? 3.679 4.126 3.134 1.00 90.81 96 ALA A CA 1
ATOM 693 C C . ALA A 1 96 ? 2.333 4.525 3.788 1.00 90.81 96 ALA A C 1
ATOM 695 O O . ALA A 1 96 ? 2.272 4.547 5.019 1.00 90.81 96 ALA A O 1
ATOM 696 N N . PRO A 1 97 ? 1.231 4.771 3.045 1.00 91.56 97 PRO A N 1
ATOM 697 C CA . PRO A 1 97 ? -0.074 5.048 3.646 1.00 91.56 97 PRO A CA 1
ATOM 698 C C . PRO A 1 97 ? -0.591 3.904 4.520 1.00 91.56 97 PRO A C 1
ATOM 700 O O . PRO A 1 97 ? -1.133 4.159 5.593 1.00 91.56 97 PRO A O 1
ATOM 703 N N . ALA A 1 98 ? -0.402 2.6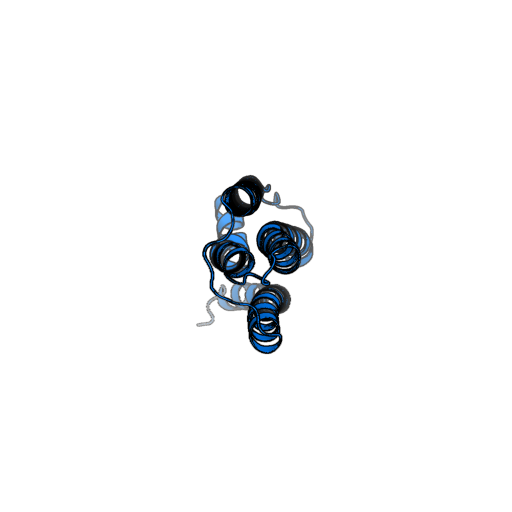50 4.097 1.00 91.81 98 ALA A N 1
ATOM 704 C CA . ALA A 1 98 ? -0.797 1.481 4.875 1.00 91.81 98 ALA A CA 1
ATOM 705 C C . ALA A 1 98 ? 0.023 1.361 6.165 1.00 91.81 98 ALA A C 1
ATOM 707 O O . ALA A 1 98 ? -0.533 1.049 7.214 1.00 91.81 98 ALA A O 1
ATOM 708 N N . MET A 1 99 ? 1.321 1.677 6.118 1.00 93.50 99 MET A N 1
ATOM 709 C CA . MET A 1 99 ? 2.167 1.714 7.316 1.00 93.50 99 MET A CA 1
ATOM 710 C C . MET A 1 99 ? 1.745 2.822 8.287 1.00 93.50 99 MET A C 1
ATOM 712 O O . MET A 1 99 ? 1.661 2.588 9.491 1.00 93.50 99 MET A O 1
ATOM 716 N N . VAL A 1 100 ? 1.408 4.011 7.781 1.00 92.88 100 VAL A N 1
ATOM 717 C CA . VAL A 1 100 ? 0.845 5.093 8.606 1.00 92.88 100 VAL A CA 1
ATOM 718 C C . VAL A 1 100 ? -0.483 4.656 9.227 1.00 92.88 100 VAL A C 1
ATOM 720 O O . VAL A 1 100 ? -0.676 4.807 10.431 1.00 92.88 100 VAL A O 1
ATOM 723 N N . GLY A 1 101 ? -1.374 4.059 8.433 1.00 92.19 101 GLY A N 1
ATOM 724 C CA . GLY A 1 101 ? -2.646 3.517 8.908 1.00 92.19 101 GLY A CA 1
ATOM 725 C C . GLY A 1 101 ? -2.474 2.441 9.983 1.00 92.19 101 GLY A C 1
ATOM 726 O O . GLY A 1 101 ? -3.236 2.414 10.945 1.00 92.19 101 GLY A O 1
ATOM 727 N N . LEU A 1 102 ? -1.440 1.602 9.867 1.00 93.25 102 LEU A N 1
ATOM 728 C CA . LEU A 1 102 ? -1.102 0.570 10.849 1.00 93.25 102 LEU A CA 1
ATOM 729 C C . LEU A 1 102 ? -0.714 1.201 12.187 1.00 93.25 102 LEU A C 1
ATOM 731 O O . LEU A 1 102 ? -1.247 0.821 13.225 1.00 93.25 102 LEU A O 1
ATOM 735 N N . VAL A 1 103 ? 0.169 2.202 12.164 1.00 94.12 103 VAL A N 1
ATOM 736 C CA . VAL A 1 103 ? 0.568 2.938 13.373 1.00 94.12 103 VAL A CA 1
ATOM 737 C C . VAL A 1 103 ? -0.646 3.609 14.018 1.00 94.12 103 VAL A C 1
ATOM 739 O O . VAL A 1 103 ? -0.849 3.491 15.225 1.00 94.12 103 VAL A O 1
ATOM 742 N N . LEU A 1 104 ? -1.495 4.266 13.224 1.00 91.50 104 LEU A N 1
ATOM 743 C CA . LEU A 1 104 ? -2.699 4.923 13.735 1.00 91.50 104 LEU A CA 1
ATOM 744 C C . LEU A 1 104 ? -3.718 3.934 14.315 1.00 91.50 104 LEU A C 1
ATOM 746 O O . LEU A 1 104 ? -4.382 4.259 15.302 1.00 91.50 104 LEU A O 1
ATOM 750 N N . ALA A 1 105 ? -3.827 2.731 13.746 1.00 91.06 105 ALA A N 1
ATOM 751 C CA . ALA A 1 105 ? -4.670 1.676 14.294 1.00 91.06 105 ALA A CA 1
ATOM 752 C C . ALA A 1 105 ? -4.250 1.344 15.734 1.00 91.06 105 ALA A C 1
ATOM 754 O O . ALA A 1 105 ? -5.106 1.353 16.615 1.00 91.06 105 ALA A O 1
ATOM 755 N N . PHE A 1 106 ? -2.947 1.163 15.993 1.00 91.62 106 PHE A N 1
ATOM 756 C CA . PHE A 1 106 ? -2.406 0.886 17.334 1.00 91.62 106 PHE A CA 1
ATOM 757 C C . PHE A 1 106 ? -2.533 2.055 18.319 1.00 91.62 106 PHE A C 1
ATOM 759 O O . PHE A 1 106 ? -2.689 1.831 19.516 1.00 91.62 106 PHE A O 1
ATOM 766 N N . VAL A 1 107 ? -2.463 3.298 17.837 1.00 91.50 107 VAL A N 1
ATOM 767 C CA . VAL A 1 107 ? -2.650 4.494 18.680 1.00 91.50 107 VAL A CA 1
ATOM 768 C C . VAL A 1 107 ? -4.124 4.694 19.062 1.00 91.50 107 VAL A C 1
ATOM 770 O O . VAL A 1 107 ? -4.428 5.366 20.046 1.00 91.50 107 VAL A O 1
ATOM 773 N N . SER A 1 108 ? -5.054 4.107 18.308 1.00 87.69 108 SER A N 1
ATOM 774 C CA . SER A 1 108 ? -6.484 4.183 18.606 1.00 87.69 108 SER A CA 1
ATOM 775 C C . SER A 1 108 ? -6.841 3.309 19.809 1.00 87.69 108 SER A C 1
ATOM 777 O O . SER A 1 108 ? -6.405 2.164 19.907 1.00 87.69 108 SER A O 1
ATOM 779 N N . GLN A 1 109 ? -7.664 3.837 20.717 1.00 86.56 109 GLN A N 1
ATOM 780 C CA . GLN A 1 109 ? -8.234 3.077 21.830 1.00 86.56 109 GLN A CA 1
ATOM 781 C C . GLN A 1 109 ? -9.769 3.126 21.757 1.00 86.56 109 GLN A C 1
ATOM 783 O O . GLN A 1 109 ? -10.335 4.191 22.002 1.00 86.56 109 GLN A O 1
ATOM 788 N N . PRO A 1 110 ? -10.446 2.008 21.431 1.00 86.44 110 PRO A N 1
ATOM 789 C CA . PRO A 1 110 ? -9.885 0.695 21.092 1.00 86.44 110 PRO A CA 1
ATOM 790 C C . PRO A 1 110 ? -9.154 0.685 19.737 1.00 86.44 110 PRO A C 1
ATOM 792 O O . PRO A 1 110 ? -9.326 1.580 18.907 1.00 86.44 110 PRO A O 1
ATOM 795 N N . MET A 1 111 ? -8.328 -0.343 19.520 1.00 91.69 111 MET A N 1
ATOM 796 C CA . MET A 1 111 ? -7.537 -0.492 18.296 1.00 91.69 111 MET A CA 1
ATOM 797 C C . MET A 1 111 ? -8.453 -0.579 17.076 1.00 91.69 111 MET A C 1
ATOM 799 O O . MET A 1 111 ? -9.266 -1.502 16.958 1.00 91.69 111 MET A O 1
ATOM 803 N N . ASN A 1 112 ? -8.319 0.390 16.173 1.00 91.25 112 ASN A N 1
ATOM 804 C CA . ASN A 1 112 ? -9.286 0.613 15.109 1.00 91.25 112 ASN A CA 1
ATOM 805 C C . ASN A 1 112 ? -8.750 0.152 13.751 1.00 91.25 112 ASN A C 1
ATOM 807 O O . ASN A 1 112 ? -7.820 0.736 13.193 1.00 91.25 112 ASN A O 1
ATOM 811 N N . LEU A 1 113 ? -9.380 -0.881 13.197 1.00 90.69 113 LEU A N 1
ATOM 812 C CA . LEU A 1 113 ? -8.987 -1.504 11.939 1.00 90.69 113 LEU A CA 1
ATOM 813 C C . LEU A 1 113 ? -9.236 -0.600 10.723 1.00 90.69 113 LEU A C 1
ATOM 815 O O . LEU A 1 113 ? -8.489 -0.682 9.749 1.00 90.69 113 LEU A O 1
ATOM 819 N N . LEU A 1 114 ? -10.255 0.270 10.754 1.00 89.88 114 LEU A N 1
ATOM 820 C CA . LEU A 1 114 ? -10.633 1.083 9.588 1.00 89.88 114 LEU A CA 1
ATOM 821 C C . LEU A 1 114 ? -9.518 2.039 9.151 1.00 89.88 114 LEU A C 1
ATOM 823 O O . LEU A 1 114 ? -9.338 2.262 7.953 1.00 89.88 114 LEU A O 1
ATOM 827 N N . VAL A 1 115 ? -8.739 2.553 10.107 1.00 91.69 115 VAL A N 1
ATOM 828 C CA . VAL A 1 115 ? -7.632 3.484 9.835 1.00 91.69 115 VAL A CA 1
ATOM 829 C C . VAL A 1 115 ? -6.483 2.810 9.091 1.00 91.69 115 VAL A C 1
ATOM 831 O O . VAL A 1 115 ? -5.767 3.468 8.343 1.00 91.69 115 VAL A O 1
ATOM 834 N N . TYR A 1 116 ? -6.335 1.495 9.246 1.00 92.12 116 TYR A N 1
ATOM 835 C CA . TYR A 1 116 ? -5.398 0.694 8.468 1.00 92.12 116 TYR A CA 1
ATOM 836 C C . TYR A 1 116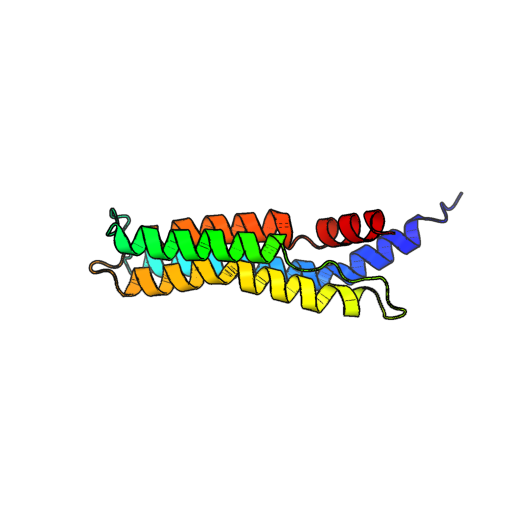 ? -5.995 0.255 7.128 1.00 92.12 116 TYR A C 1
ATOM 838 O O . TYR A 1 116 ? -5.356 0.367 6.080 1.00 92.12 116 TYR A O 1
ATOM 846 N N . LEU A 1 117 ? -7.23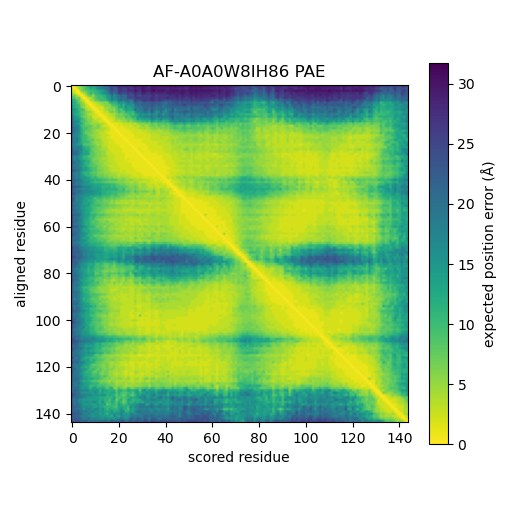3 -0.237 7.159 1.00 90.44 117 LEU A N 1
ATOM 847 C CA . LEU A 1 117 ? -7.853 -0.936 6.039 1.00 90.44 117 LEU A CA 1
ATOM 848 C C . LEU A 1 117 ? -8.093 -0.010 4.842 1.00 90.44 117 LEU A C 1
ATOM 850 O O . LEU A 1 117 ? -7.843 -0.406 3.706 1.00 90.44 117 LEU A O 1
ATOM 854 N N . VAL A 1 118 ? -8.512 1.237 5.085 1.00 89.62 118 VAL A N 1
ATOM 855 C CA . VAL A 1 118 ? -8.737 2.212 4.008 1.00 89.62 118 VAL A CA 1
ATOM 856 C C . VAL A 1 118 ? -7.430 2.529 3.261 1.00 89.62 118 VAL A C 1
ATOM 858 O O . VAL A 1 118 ? -7.381 2.275 2.055 1.00 89.62 118 VAL A O 1
ATOM 861 N N . PRO A 1 119 ? -6.342 2.988 3.913 1.00 89.00 119 PRO A N 1
ATOM 862 C CA . PRO A 1 119 ? -5.060 3.181 3.238 1.00 89.00 119 PRO A CA 1
ATOM 863 C C . PRO A 1 119 ? -4.512 1.909 2.597 1.00 89.00 119 PRO A C 1
ATOM 865 O O . PRO A 1 119 ? -4.020 1.979 1.477 1.00 89.00 119 PRO A O 1
ATOM 868 N N . ALA A 1 120 ? -4.640 0.746 3.247 1.00 89.75 120 ALA A N 1
ATOM 869 C CA . ALA A 1 120 ? -4.166 -0.523 2.698 1.00 89.75 120 ALA A CA 1
ATOM 870 C C . ALA A 1 120 ? -4.854 -0.881 1.371 1.00 89.75 120 ALA A C 1
ATOM 872 O O . ALA A 1 120 ? -4.185 -1.298 0.426 1.00 89.75 120 ALA A O 1
ATOM 873 N N . LEU A 1 121 ? -6.166 -0.657 1.246 1.00 90.81 121 LEU A N 1
ATOM 874 C CA . LEU A 1 121 ? -6.879 -0.851 -0.020 1.00 90.81 121 LEU A CA 1
ATOM 875 C C . LEU A 1 121 ? -6.383 0.106 -1.112 1.00 90.81 121 LEU A C 1
ATOM 877 O O . LEU A 1 121 ? -6.181 -0.314 -2.253 1.00 90.81 121 LEU A O 1
ATOM 881 N N . PHE A 1 122 ? -6.129 1.371 -0.770 1.00 89.69 122 PHE A N 1
ATOM 882 C CA . PHE A 1 122 ? -5.547 2.334 -1.710 1.00 89.69 122 PHE A CA 1
ATOM 883 C C . PHE A 1 122 ? -4.105 1.987 -2.094 1.00 89.69 122 PHE A C 1
ATOM 885 O O . PHE A 1 122 ? -3.728 2.167 -3.253 1.00 89.69 122 PHE A O 1
ATOM 892 N N . SER A 1 123 ? -3.307 1.459 -1.167 1.00 88.25 123 SER A N 1
ATOM 893 C CA . SER A 1 123 ? -1.966 0.933 -1.428 1.00 88.25 123 SER A CA 1
ATOM 894 C C . SER A 1 123 ? -2.019 -0.243 -2.399 1.00 88.25 123 SER A C 1
ATOM 896 O O . SER A 1 123 ? -1.305 -0.242 -3.399 1.00 88.25 123 SER A O 1
ATOM 898 N N . LEU A 1 124 ? -2.921 -1.203 -2.178 1.00 88.56 124 LEU A N 1
ATOM 899 C CA . LEU A 1 124 ? -3.129 -2.346 -3.071 1.00 88.56 124 LEU A CA 1
ATOM 900 C C . LEU A 1 124 ? -3.580 -1.906 -4.469 1.00 88.56 124 LEU A C 1
ATOM 902 O O . LEU A 1 124 ? -3.028 -2.365 -5.470 1.00 88.56 124 LEU A O 1
ATOM 906 N N . ALA A 1 125 ? -4.539 -0.980 -4.550 1.00 86.62 125 ALA A N 1
ATOM 907 C CA . ALA A 1 125 ? -4.982 -0.408 -5.818 1.00 86.62 125 ALA A CA 1
ATOM 908 C C . ALA A 1 125 ? -3.835 0.321 -6.536 1.00 86.62 125 ALA A C 1
ATOM 910 O O . ALA A 1 125 ? -3.631 0.136 -7.736 1.00 86.62 125 ALA A O 1
ATOM 911 N N . GLY A 1 126 ? -3.036 1.093 -5.797 1.00 80.81 126 GLY A N 1
ATOM 912 C CA . GLY A 1 126 ? -1.856 1.770 -6.321 1.00 80.81 126 GLY A CA 1
ATOM 913 C C . GLY A 1 126 ? -0.815 0.787 -6.855 1.00 80.81 126 GLY A C 1
ATOM 914 O O . GLY A 1 126 ? -0.335 0.951 -7.977 1.00 80.81 126 GLY A O 1
ATOM 915 N N . LEU A 1 127 ? -0.486 -0.263 -6.095 1.00 84.06 127 LEU A N 1
ATOM 916 C CA . LEU A 1 127 ? 0.441 -1.317 -6.520 1.00 84.06 127 LEU A CA 1
ATOM 917 C C . LEU A 1 127 ? -0.050 -1.981 -7.812 1.00 84.06 127 LEU A C 1
ATOM 919 O O . LEU A 1 127 ? 0.721 -2.191 -8.751 1.00 84.06 127 LEU A O 1
ATOM 923 N N . TRP A 1 128 ? -1.353 -2.239 -7.906 1.00 81.00 128 TRP A N 1
ATOM 924 C CA . TRP A 1 128 ? -1.957 -2.836 -9.090 1.00 81.00 128 TRP A CA 1
ATOM 925 C C . TRP A 1 128 ? -1.910 -1.915 -10.319 1.00 81.00 128 TRP A C 1
ATOM 927 O O . TRP A 1 128 ? -1.645 -2.384 -11.427 1.00 81.00 128 TRP A O 1
ATOM 937 N N . LEU A 1 129 ? -2.124 -0.609 -10.138 1.00 75.69 129 LEU A N 1
ATOM 938 C CA . LEU A 1 129 ? -2.170 0.373 -11.228 1.00 75.69 129 LEU A CA 1
ATOM 939 C C . LEU A 1 129 ? -0.786 0.866 -11.675 1.00 75.69 129 LEU A C 1
ATOM 941 O O . LEU A 1 129 ? -0.571 1.091 -12.868 1.00 75.69 129 LEU A O 1
ATOM 945 N N . PHE A 1 130 ? 0.156 1.036 -10.745 1.00 69.25 130 PHE A N 1
ATOM 946 C CA . PHE A 1 130 ? 1.427 1.726 -10.995 1.00 69.25 130 PHE A CA 1
ATOM 947 C C . PHE A 1 130 ? 2.666 0.836 -10.879 1.00 69.25 130 PHE A C 1
ATOM 949 O O . PHE A 1 130 ? 3.671 1.139 -11.528 1.00 69.25 130 PHE A O 1
ATOM 956 N N . ALA A 1 131 ? 2.611 -0.244 -10.093 1.00 61.59 131 ALA A N 1
ATOM 957 C CA . ALA A 1 131 ? 3.750 -1.140 -9.870 1.00 61.59 131 ALA A CA 1
ATOM 958 C C . ALA A 1 131 ? 3.709 -2.412 -10.736 1.00 61.59 131 ALA A C 1
ATOM 960 O O . ALA A 1 131 ? 4.648 -3.205 -10.701 1.00 61.59 131 ALA A O 1
ATOM 961 N N . ARG A 1 132 ? 2.673 -2.602 -11.572 1.00 66.25 132 ARG A N 1
ATOM 962 C CA . ARG A 1 132 ? 2.656 -3.684 -12.568 1.00 66.25 132 ARG A CA 1
ATOM 963 C C . ARG A 1 132 ? 3.803 -3.503 -13.575 1.00 66.25 132 ARG A C 1
ATOM 965 O O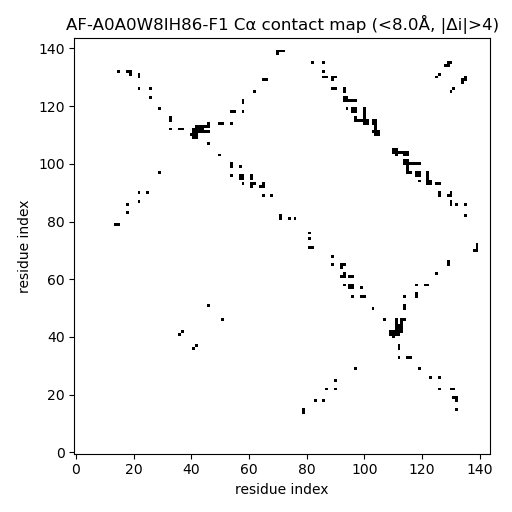 . ARG A 1 132 ? 3.789 -2.522 -14.326 1.00 66.25 132 ARG A O 1
ATOM 972 N N . PRO A 1 133 ? 4.744 -4.462 -13.684 1.00 58.81 133 PRO A N 1
ATOM 973 C CA . PRO A 1 133 ? 5.888 -4.342 -14.593 1.00 58.81 133 PRO A CA 1
ATOM 974 C C . PRO A 1 133 ? 5.473 -4.144 -16.057 1.00 58.81 133 PRO A C 1
ATOM 976 O O . PRO A 1 133 ? 6.088 -3.370 -16.784 1.00 58.81 133 PRO A O 1
ATOM 979 N N . SER A 1 134 ? 4.357 -4.752 -16.469 1.00 61.28 134 SER A N 1
ATOM 980 C CA . SER A 1 134 ? 3.769 -4.588 -17.805 1.00 61.28 134 SER A CA 1
ATOM 981 C C . SER A 1 134 ? 3.316 -3.154 -18.113 1.00 61.28 134 SER A C 1
ATOM 983 O O . SER A 1 134 ? 3.396 -2.714 -19.261 1.00 61.28 134 SER A O 1
ATOM 985 N N . VAL A 1 135 ? 2.870 -2.401 -17.104 1.00 59.62 135 VAL A N 1
ATOM 986 C CA . VAL A 1 135 ? 2.473 -0.991 -17.247 1.00 59.62 135 VAL A CA 1
ATOM 987 C C . VAL A 1 135 ? 3.708 -0.099 -17.355 1.00 59.62 135 VAL A C 1
ATOM 989 O O . VAL A 1 135 ? 3.723 0.829 -18.164 1.00 59.62 135 VAL A O 1
ATOM 992 N N . VAL A 1 136 ? 4.761 -0.399 -16.589 1.00 58.06 136 VAL A N 1
ATOM 993 C CA . VAL A 1 136 ? 6.033 0.338 -16.639 1.00 58.06 136 VAL A CA 1
ATOM 994 C C . VAL A 1 136 ? 6.712 0.161 -18.001 1.00 58.06 136 VAL A C 1
ATOM 996 O O . VAL A 1 136 ? 7.110 1.152 -18.609 1.00 58.06 136 VAL A O 1
ATOM 999 N N . VAL A 1 137 ? 6.736 -1.061 -18.543 1.00 60.44 137 VAL A N 1
ATOM 1000 C CA . VAL A 1 137 ? 7.275 -1.337 -19.887 1.00 60.44 137 VAL A CA 1
ATOM 1001 C C . VAL A 1 137 ? 6.470 -0.644 -20.990 1.00 60.44 137 VAL A C 1
ATOM 1003 O O . VAL A 1 137 ? 7.060 -0.008 -21.859 1.00 60.44 137 VAL A O 1
ATOM 1006 N N . ARG A 1 138 ? 5.129 -0.668 -20.935 1.00 61.50 138 ARG A N 1
ATOM 1007 C CA . ARG A 1 138 ? 4.286 0.061 -21.908 1.00 61.50 138 ARG A CA 1
ATOM 1008 C C . ARG A 1 138 ? 4.483 1.576 -21.882 1.00 61.50 138 ARG A C 1
ATOM 1010 O O . ARG A 1 138 ? 4.237 2.237 -22.887 1.00 61.50 138 ARG A O 1
ATOM 1017 N N . ARG A 1 139 ? 4.854 2.148 -20.733 1.00 58.44 139 ARG A N 1
ATOM 1018 C CA . ARG A 1 139 ? 5.165 3.583 -20.631 1.00 58.44 139 ARG A CA 1
ATOM 1019 C C . ARG A 1 139 ? 6.539 3.897 -21.211 1.00 58.44 139 ARG A C 1
ATOM 1021 O O . ARG A 1 139 ? 6.671 4.911 -21.885 1.00 58.44 139 ARG A O 1
ATOM 1028 N N . LEU A 1 140 ? 7.516 3.014 -21.013 1.00 57.84 140 LEU A N 1
ATOM 1029 C CA . LEU A 1 140 ? 8.836 3.130 -21.634 1.00 57.84 140 LEU A CA 1
ATOM 1030 C C . LEU A 1 140 ? 8.758 3.064 -23.164 1.00 57.84 140 LEU A C 1
ATOM 1032 O O . LEU A 1 140 ? 9.358 3.898 -23.827 1.00 57.84 140 LEU A O 1
ATOM 1036 N N . SER A 1 141 ? 7.954 2.156 -23.723 1.00 56.75 141 SER A N 1
ATOM 1037 C CA . SER A 1 141 ? 7.801 2.009 -25.180 1.00 56.75 141 SER A CA 1
ATOM 1038 C C . SER A 1 141 ? 7.028 3.144 -25.868 1.00 56.75 141 SER A C 1
ATOM 1040 O O . SER A 1 141 ? 6.957 3.171 -27.088 1.00 56.75 141 SER A O 1
ATOM 1042 N N . ARG A 1 142 ? 6.359 4.025 -25.111 1.00 59.03 142 ARG A N 1
ATOM 1043 C CA . ARG A 1 142 ? 5.676 5.225 -25.640 1.00 59.03 142 ARG A CA 1
ATOM 1044 C C . ARG A 1 142 ? 6.511 6.498 -25.496 1.00 59.03 142 ARG A C 1
ATOM 1046 O O . ARG A 1 142 ? 6.140 7.519 -26.059 1.00 59.03 142 ARG A O 1
ATOM 1053 N N . ALA A 1 143 ? 7.553 6.456 -24.667 1.00 54.19 143 ALA A N 1
ATOM 1054 C CA . ALA A 1 143 ? 8.473 7.570 -24.458 1.00 54.19 143 ALA A CA 1
ATOM 1055 C C . ALA A 1 143 ? 9.674 7.531 -25.424 1.00 54.19 143 ALA A C 1
ATOM 1057 O O . ALA A 1 143 ? 10.447 8.486 -25.455 1.00 54.19 143 ALA A O 1
ATOM 1058 N N . SER A 1 144 ? 9.824 6.430 -26.171 1.00 45.41 144 SER A N 1
ATOM 1059 C CA . SER A 1 144 ? 10.665 6.280 -27.366 1.00 45.41 144 SER A CA 1
ATOM 1060 C C . SER A 1 144 ? 9.897 6.677 -28.618 1.00 45.41 144 SER A C 1
ATOM 1062 O O . SER A 1 144 ? 10.497 7.345 -29.480 1.00 45.41 144 SER A O 1
#

Sequence (144 aa):
MSFPGASADEQHRDALRPLTIVVVAMAGGLVMLAVVLVLIGARLETPATWQLLVAGLATVGAWGLALAAPVPRQSGMPLLAQVQPFVVLRAALLEAPAMVGLVLAFVSQPMNLLVYLVPALFSLAGLWLFARPSVVVRRLSRAS

Secondary structure (DSSP, 8-state):
---TTHHHHHHHHHHHHHHHHHHHHHHHHHHHHHHHHHHTT-B-----HHHHHHHHHHHHHHHHHHHHSPPPP--SS-HHHHHHHHHHHHHHHHHHHHHHHHHHHHHSSS-BTHHHHHHHHHHHHHHHHHS-HHHHHHHHHHH-

Radius of gyration: 18.44 Å; Cα contacts (8 Å, |Δi|>4): 140; chains: 1; bounding box: 38×34×62 Å

Foldseek 3Di:
DDDPPPVVVVVVVVLCVVLVVVLVVLLVVLVVLLVVCVVVPADADDDDPVLVVVLVCLLVVLLVCLVVQDQDADDPDDPSVRLRVNLVVNLVSLCRSLVSLSVVQVVDVVRHSVSNPVSSVSSSVSCVQRNPSVVSVVVNVVVD

pLDDT: mean 80.04, std 13.64, range [42.47, 95.12]

Organism: NCBI:txid767452

Mean predicted aligned error: 8.73 Å